Protein AF-A0A951LB51-F1 (afdb_monomer_lite)

Radius of gyration: 22.17 Å; chains: 1; bounding box: 47×43×48 Å

Sequence (83 aa):
MAASDTTIVTARISAELKAKLDALARSTKRSKSHLATEAIAAYVEQNAWQIAEIEAGIAELDRGEVMSDHEVEALYERLTRQR

Structure (mmCIF, N/CA/C/O backbone):
data_AF-A0A951LB51-F1
#
_entry.id   AF-A0A951LB51-F1
#
loop_
_atom_site.group_PDB
_atom_site.id
_atom_site.type_symbol
_atom_site.label_atom_id
_atom_site.label_alt_id
_atom_site.label_comp_id
_atom_site.label_asym_id
_atom_site.label_entity_id
_atom_site.label_seq_id
_atom_site.pdbx_PDB_ins_code
_atom_site.Cartn_x
_atom_site.Cartn_y
_atom_site.Cartn_z
_atom_site.occupancy
_atom_site.B_iso_or_equiv
_atom_site.auth_seq_id
_atom_site.auth_comp_id
_atom_site.auth_asym_id
_atom_site.auth_atom_id
_atom_site.pdbx_PDB_model_num
ATOM 1 N N . MET A 1 1 ? 12.815 21.352 13.269 1.00 41.75 1 MET A N 1
ATOM 2 C CA . MET A 1 1 ? 12.182 20.037 13.044 1.00 41.75 1 MET A CA 1
ATOM 3 C C . MET A 1 1 ? 10.707 20.309 12.842 1.00 41.75 1 MET A C 1
ATOM 5 O O . MET A 1 1 ? 10.066 20.722 13.799 1.00 41.75 1 MET A O 1
ATOM 9 N N . ALA A 1 2 ? 10.218 20.261 11.602 1.00 44.12 2 ALA A N 1
ATOM 10 C CA . ALA A 1 2 ? 8.813 20.550 11.337 1.00 44.12 2 ALA A CA 1
ATOM 11 C C . ALA A 1 2 ? 7.963 19.473 12.020 1.00 44.12 2 ALA A C 1
ATOM 13 O O . ALA A 1 2 ? 8.287 18.288 11.928 1.00 44.12 2 ALA A O 1
ATOM 14 N N . ALA A 1 3 ? 6.941 19.894 12.761 1.00 50.25 3 ALA A N 1
ATOM 15 C CA . ALA A 1 3 ? 5.941 18.977 13.275 1.00 50.25 3 ALA A CA 1
ATOM 16 C C . ALA A 1 3 ? 5.372 18.175 12.095 1.00 50.25 3 ALA A C 1
ATOM 18 O O . ALA A 1 3 ? 5.201 18.705 11.000 1.00 50.25 3 ALA A O 1
ATOM 19 N N . SER A 1 4 ? 5.152 16.881 12.303 1.00 63.50 4 SER A N 1
ATOM 20 C CA . SER A 1 4 ? 4.536 16.002 11.318 1.00 63.50 4 SER A CA 1
ATOM 21 C C . SER A 1 4 ? 3.085 16.431 11.111 1.00 63.50 4 SER A C 1
ATOM 23 O O . SER A 1 4 ? 2.201 16.007 11.863 1.00 63.50 4 SER A O 1
ATOM 25 N N . ASP A 1 5 ? 2.843 17.300 10.136 1.00 85.81 5 ASP A N 1
ATOM 26 C CA . ASP A 1 5 ? 1.492 17.694 9.764 1.00 85.81 5 ASP A CA 1
ATOM 27 C C . ASP A 1 5 ? 0.723 16.445 9.322 1.00 85.81 5 ASP A C 1
ATOM 29 O O . ASP A 1 5 ? 1.146 15.697 8.439 1.00 85.81 5 ASP A O 1
ATOM 33 N N . THR A 1 6 ? -0.401 16.184 9.987 1.00 87.62 6 THR A N 1
ATOM 34 C CA . THR A 1 6 ? -1.307 15.092 9.623 1.00 87.62 6 THR A CA 1
ATOM 35 C C . THR A 1 6 ? -2.536 15.676 8.946 1.00 87.62 6 THR A C 1
ATOM 37 O O . THR A 1 6 ? -3.015 16.748 9.311 1.00 87.62 6 THR A O 1
ATOM 40 N N . THR A 1 7 ? -3.051 14.963 7.948 1.00 93.62 7 THR A N 1
ATOM 41 C CA . THR A 1 7 ? -4.282 15.323 7.239 1.00 93.62 7 THR A CA 1
ATOM 42 C C . THR A 1 7 ? -5.271 14.164 7.273 1.00 93.62 7 THR A C 1
ATOM 44 O O . THR A 1 7 ? -4.896 13.014 7.517 1.0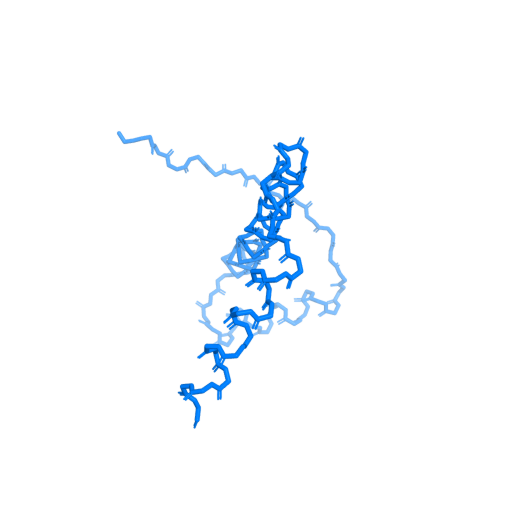0 93.62 7 THR A O 1
ATOM 47 N N . ILE A 1 8 ? -6.550 14.461 7.052 1.00 93.88 8 ILE A N 1
ATOM 48 C CA . ILE A 1 8 ? -7.631 13.476 7.118 1.00 93.88 8 ILE A CA 1
ATOM 49 C C . ILE A 1 8 ? -7.933 12.951 5.718 1.00 93.88 8 ILE A C 1
ATOM 51 O O . ILE A 1 8 ? -8.247 13.711 4.805 1.00 93.88 8 ILE A O 1
ATOM 55 N N . VAL A 1 9 ? -7.938 11.626 5.586 1.00 91.88 9 VAL A N 1
ATOM 56 C CA . VAL A 1 9 ? -8.443 10.922 4.405 1.00 91.88 9 VAL A CA 1
ATOM 57 C C . VAL A 1 9 ? -9.762 10.246 4.772 1.00 91.88 9 VAL A C 1
ATOM 59 O O . VAL A 1 9 ? -9.825 9.471 5.725 1.00 91.88 9 VAL A O 1
ATOM 62 N N . THR A 1 10 ? -10.826 10.532 4.017 1.00 94.38 10 THR A N 1
ATOM 63 C CA . THR A 1 10 ? -12.134 9.879 4.184 1.00 94.38 10 THR A CA 1
ATOM 64 C C . THR A 1 10 ? -12.367 8.906 3.037 1.00 94.38 10 THR A C 1
ATOM 66 O O . THR A 1 10 ? -12.416 9.313 1.880 1.00 94.38 10 THR A O 1
ATOM 69 N N . ALA A 1 11 ? -12.554 7.625 3.355 1.00 93.06 11 ALA A N 1
ATOM 70 C CA . ALA A 1 11 ? -12.828 6.578 2.376 1.00 93.06 11 ALA A CA 1
ATOM 71 C C . ALA A 1 11 ? -14.106 5.814 2.736 1.00 93.06 11 ALA A C 1
ATOM 73 O O . ALA A 1 11 ? -14.388 5.552 3.908 1.00 93.06 11 ALA A O 1
ATOM 74 N N . ARG A 1 12 ? -14.879 5.427 1.717 1.00 96.94 12 ARG A N 1
ATOM 75 C CA . ARG A 1 12 ? -16.009 4.507 1.889 1.00 96.94 12 ARG A CA 1
ATOM 76 C C . ARG A 1 12 ? -15.496 3.076 1.820 1.00 96.94 12 ARG A C 1
ATOM 78 O O . ARG A 1 12 ? -14.815 2.713 0.868 1.00 96.94 12 ARG A O 1
ATOM 85 N N . ILE A 1 13 ? -15.868 2.268 2.805 1.00 96.31 13 ILE A N 1
ATOM 86 C CA . ILE A 1 13 ? -15.551 0.839 2.864 1.00 96.31 13 ILE A CA 1
ATOM 87 C C . ILE A 1 13 ? -16.833 0.026 3.022 1.00 96.31 13 ILE A C 1
ATOM 89 O O . ILE A 1 13 ? -17.832 0.529 3.543 1.00 96.31 13 ILE A O 1
ATOM 93 N N . SER A 1 14 ? -16.812 -1.233 2.585 1.00 98.44 14 SER A N 1
ATOM 94 C CA . SER A 1 14 ? -17.940 -2.140 2.796 1.00 98.44 14 SER A CA 1
ATOM 95 C C . SER A 1 14 ? -18.162 -2.414 4.290 1.00 98.44 14 SER A C 1
ATOM 97 O O . SER A 1 14 ? -17.233 -2.357 5.104 1.00 98.44 14 SER A O 1
ATOM 99 N N . ALA A 1 15 ? -19.401 -2.751 4.663 1.00 98.44 15 ALA A N 1
ATOM 100 C CA . ALA A 1 15 ? -19.734 -3.133 6.037 1.00 98.44 15 ALA A CA 1
ATOM 101 C C . ALA A 1 15 ? -18.929 -4.360 6.504 1.00 98.44 15 ALA A C 1
ATOM 103 O O . ALA A 1 15 ? -18.502 -4.424 7.657 1.00 98.44 15 ALA A O 1
ATOM 104 N N . GLU A 1 16 ? -18.668 -5.298 5.591 1.00 98.56 16 GLU A N 1
ATOM 105 C CA . GLU A 1 16 ? -17.838 -6.474 5.844 1.00 98.56 16 GLU A CA 1
ATOM 106 C C . GLU A 1 16 ? -16.389 -6.090 6.181 1.00 98.56 16 GLU A C 1
ATOM 108 O O . GLU A 1 16 ? -15.842 -6.551 7.185 1.00 98.56 16 GLU A O 1
ATOM 113 N N . LEU A 1 17 ? -15.773 -5.200 5.392 1.00 97.94 17 LEU A N 1
ATOM 114 C CA . LEU A 1 17 ? -14.409 -4.735 5.651 1.00 97.94 17 LEU A CA 1
ATOM 115 C C . LEU A 1 17 ? -14.326 -3.982 6.983 1.00 97.94 17 LEU A C 1
ATOM 117 O O . LEU A 1 17 ? -13.400 -4.206 7.763 1.00 97.94 17 LEU A O 1
ATOM 121 N N . LYS A 1 18 ? -15.328 -3.151 7.293 1.00 97.94 18 LYS A N 1
ATOM 122 C CA . LYS A 1 18 ? -15.427 -2.491 8.600 1.00 97.94 18 LYS A CA 1
ATOM 123 C C . LYS A 1 18 ? -15.456 -3.513 9.743 1.00 97.94 18 LYS A C 1
ATOM 125 O O . LYS A 1 18 ? -14.741 -3.327 10.724 1.00 97.94 18 LYS A O 1
ATOM 130 N N . ALA A 1 19 ? -16.245 -4.582 9.627 1.00 98.44 19 ALA A N 1
ATOM 131 C CA . ALA A 1 19 ? -16.335 -5.618 10.658 1.00 98.44 19 ALA A CA 1
ATOM 132 C C . ALA A 1 19 ? -15.000 -6.361 10.856 1.00 98.44 19 ALA A C 1
ATOM 134 O O . ALA A 1 19 ? -14.581 -6.578 11.997 1.00 98.44 19 ALA A O 1
ATOM 135 N N . LYS A 1 20 ? -14.299 -6.686 9.760 1.00 98.31 20 LYS A N 1
ATOM 136 C CA . LYS A 1 20 ? -12.949 -7.274 9.794 1.00 98.31 20 LYS A CA 1
ATOM 137 C C . LYS A 1 20 ? -11.942 -6.340 10.477 1.00 98.31 20 LYS A C 1
ATOM 139 O O . LYS A 1 20 ? -11.210 -6.779 11.361 1.00 98.31 20 LYS A O 1
ATOM 144 N N . LEU A 1 21 ? -11.961 -5.048 10.142 1.00 97.81 21 LEU A N 1
ATOM 145 C CA . LEU A 1 21 ? -11.101 -4.039 10.769 1.00 97.81 21 LEU A CA 1
ATOM 146 C C . LEU A 1 21 ? -11.414 -3.855 12.264 1.00 97.81 21 LEU A C 1
ATOM 148 O O . LEU A 1 21 ? -10.497 -3.761 13.077 1.00 97.81 21 LEU A O 1
ATOM 152 N N . ASP A 1 22 ? -12.697 -3.845 12.644 1.00 98.19 22 ASP A N 1
ATOM 153 C CA . ASP A 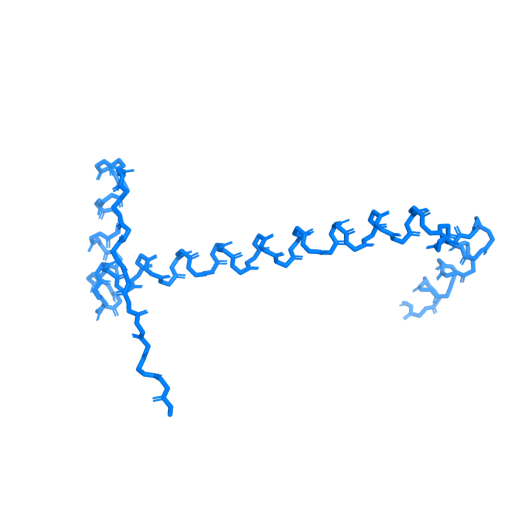1 22 ? -13.130 -3.779 14.045 1.00 98.19 22 ASP A CA 1
ATOM 154 C C . ASP A 1 22 ? -12.596 -4.988 14.848 1.00 98.19 22 ASP A C 1
ATOM 156 O O . ASP A 1 22 ? -12.163 -4.829 15.992 1.00 98.19 22 ASP A O 1
ATOM 160 N N . ALA A 1 23 ? -12.612 -6.195 14.271 1.00 98.38 23 ALA A N 1
ATOM 161 C CA . ALA A 1 23 ? -12.073 -7.399 14.907 1.00 98.38 23 ALA A CA 1
ATOM 162 C C . ALA A 1 23 ? -10.542 -7.356 15.043 1.00 98.38 23 ALA A C 1
ATOM 164 O O . ALA A 1 23 ? -10.025 -7.629 16.129 1.00 98.38 23 ALA A O 1
ATOM 165 N N . LEU A 1 24 ? -9.839 -6.941 13.985 1.00 98.25 24 LEU A N 1
ATOM 166 C CA . LEU A 1 24 ? -8.380 -6.813 13.975 1.00 98.25 24 LEU A CA 1
ATOM 167 C C . LEU A 1 24 ? -7.880 -5.781 14.996 1.00 98.25 24 LEU A C 1
ATOM 169 O O . LEU A 1 24 ? -6.894 -6.011 15.697 1.00 98.25 24 LEU A O 1
ATOM 173 N N . ALA A 1 25 ? -8.583 -4.657 15.127 1.00 98.44 25 ALA A N 1
ATOM 174 C CA . ALA A 1 25 ? -8.286 -3.636 16.128 1.00 98.44 25 ALA A CA 1
ATOM 175 C C . ALA A 1 25 ? -8.348 -4.202 17.557 1.00 98.44 25 ALA A C 1
ATOM 177 O O . ALA A 1 25 ? -7.450 -3.963 18.368 1.00 98.44 25 ALA A O 1
ATOM 178 N N . ARG A 1 26 ? -9.374 -5.015 17.858 1.00 98.25 26 ARG A N 1
ATOM 179 C CA . ARG A 1 26 ? -9.520 -5.667 19.170 1.00 98.25 26 ARG A CA 1
ATOM 180 C C . ARG A 1 26 ? -8.411 -6.679 19.442 1.00 98.25 26 ARG A C 1
ATOM 182 O O . ARG A 1 26 ? -7.854 -6.666 20.536 1.00 98.25 26 ARG A O 1
ATOM 189 N N . SER A 1 27 ? -8.076 -7.532 18.474 1.00 98.31 27 SER A N 1
ATOM 190 C CA . SER A 1 27 ? -7.058 -8.575 18.664 1.00 98.31 27 SER A CA 1
ATOM 191 C C . SER A 1 27 ? -5.645 -8.009 18.808 1.00 98.31 27 SER A C 1
ATOM 193 O O . SER A 1 27 ? -4.848 -8.545 19.571 1.00 98.31 27 SER A O 1
ATOM 195 N N . THR A 1 28 ? -5.334 -6.917 18.106 1.00 97.75 28 THR A N 1
ATOM 196 C CA . THR A 1 28 ? -4.000 -6.287 18.121 1.00 97.75 28 THR A CA 1
ATOM 197 C C . THR A 1 28 ? -3.849 -5.192 19.179 1.00 97.75 28 THR A C 1
ATOM 199 O O . THR A 1 28 ? -2.744 -4.695 19.387 1.00 97.75 28 THR A O 1
ATOM 202 N N . LYS A 1 29 ? -4.942 -4.807 19.859 1.00 97.50 29 LYS A N 1
ATOM 203 C CA . LYS A 1 29 ? -5.004 -3.657 20.782 1.00 97.50 29 LYS A CA 1
ATOM 204 C C . LYS A 1 29 ? -4.562 -2.344 20.117 1.00 97.50 29 LYS A C 1
ATOM 206 O O . LYS A 1 29 ? -3.930 -1.499 20.749 1.00 97.50 29 LYS A O 1
ATOM 211 N N . ARG A 1 30 ? -4.893 -2.167 18.836 1.00 97.81 30 ARG A N 1
ATOM 212 C CA . ARG A 1 30 ? -4.603 -0.954 18.055 1.00 97.81 30 ARG A CA 1
ATOM 213 C C . ARG A 1 30 ? -5.883 -0.228 17.669 1.00 97.81 30 ARG A C 1
ATOM 215 O O . ARG A 1 30 ? -6.950 -0.827 17.564 1.00 97.81 30 ARG A O 1
ATOM 222 N N . SER A 1 31 ? -5.781 1.082 17.449 1.00 97.81 31 SER A N 1
ATOM 223 C CA . SER A 1 31 ? -6.911 1.854 16.934 1.00 97.81 31 SER A CA 1
ATOM 224 C C . SER A 1 31 ? -7.133 1.548 15.451 1.00 97.81 31 SER A C 1
ATOM 226 O O . SER A 1 31 ? -6.203 1.234 14.710 1.00 97.81 31 SER A O 1
ATOM 228 N N . LYS A 1 32 ? -8.376 1.691 14.988 1.00 96.06 32 LYS A N 1
ATOM 229 C CA . LYS A 1 32 ? -8.707 1.516 13.565 1.00 96.06 32 LYS A CA 1
ATOM 230 C C . LYS A 1 32 ? -8.005 2.528 12.677 1.00 96.06 32 LYS A C 1
ATOM 232 O O . LYS A 1 32 ? -7.607 2.181 11.577 1.00 96.06 32 LYS A O 1
ATOM 237 N N . SER A 1 33 ? -7.849 3.757 13.173 1.00 95.12 33 SER A N 1
ATOM 238 C CA . SER A 1 33 ? -7.112 4.798 12.462 1.00 95.12 33 SER A CA 1
ATOM 239 C C . SER A 1 33 ? -5.653 4.401 12.285 1.00 95.12 33 SER A C 1
ATOM 241 O O . SER A 1 33 ? -5.133 4.549 11.193 1.00 95.12 33 SER A O 1
ATOM 243 N N . HIS A 1 34 ? -5.018 3.846 13.322 1.00 96.12 34 HIS A N 1
ATOM 244 C CA . HIS A 1 34 ? -3.638 3.380 13.234 1.00 96.12 34 HIS A CA 1
ATOM 245 C C . HIS A 1 34 ? -3.492 2.273 12.189 1.00 96.12 34 HIS A C 1
ATOM 247 O O . HIS A 1 34 ? -2.705 2.424 11.266 1.00 96.12 34 HIS A O 1
ATOM 253 N N . LEU A 1 35 ? -4.327 1.231 12.265 1.00 97.38 35 LEU A N 1
ATOM 254 C CA . LEU A 1 35 ? -4.306 0.130 11.296 1.00 97.38 35 LEU A CA 1
ATOM 255 C C . LEU A 1 35 ? -4.607 0.596 9.863 1.00 97.38 35 LEU A C 1
ATOM 257 O O . LEU A 1 35 ? -4.014 0.093 8.916 1.00 97.38 35 LEU A O 1
ATOM 261 N N . ALA A 1 36 ? -5.520 1.557 9.691 1.00 95.94 36 ALA A N 1
ATOM 262 C CA . ALA A 1 36 ? -5.820 2.131 8.383 1.00 95.94 36 ALA A CA 1
ATOM 263 C C . ALA A 1 36 ? -4.631 2.928 7.832 1.00 95.94 36 ALA A C 1
ATOM 265 O O . ALA A 1 36 ? -4.280 2.759 6.670 1.00 95.94 36 ALA A O 1
ATOM 266 N N . THR A 1 37 ? -3.989 3.758 8.658 1.00 95.75 37 THR A N 1
ATOM 267 C CA . THR A 1 37 ? -2.786 4.502 8.268 1.00 95.75 37 THR A CA 1
ATOM 268 C C . THR A 1 37 ? -1.636 3.560 7.927 1.00 95.75 37 THR A C 1
ATOM 270 O O . THR A 1 37 ? -1.002 3.760 6.898 1.00 95.75 37 THR A O 1
ATOM 273 N N . GLU A 1 38 ? -1.402 2.513 8.722 1.00 96.56 38 GLU A N 1
ATOM 274 C CA . GLU A 1 38 ? -0.376 1.502 8.432 1.00 96.56 38 GLU A CA 1
ATOM 275 C C . GLU A 1 38 ? -0.651 0.776 7.110 1.00 96.56 38 GLU A C 1
ATOM 277 O O . GLU A 1 38 ? 0.241 0.662 6.273 1.00 96.56 38 GLU A O 1
ATOM 282 N N . ALA A 1 39 ? -1.892 0.338 6.880 1.00 96.50 39 ALA A N 1
ATOM 283 C CA . ALA A 1 39 ? -2.266 -0.341 5.642 1.00 96.50 39 ALA A CA 1
ATOM 284 C C . ALA A 1 39 ? -2.124 0.568 4.410 1.00 96.50 39 ALA A C 1
ATOM 286 O O . ALA A 1 39 ? -1.642 0.123 3.370 1.00 96.50 39 ALA A O 1
ATOM 287 N N . ILE A 1 40 ? -2.524 1.840 4.523 1.00 96.19 40 ILE A N 1
ATOM 288 C CA . ILE A 1 40 ? -2.376 2.826 3.446 1.00 96.19 40 ILE A CA 1
ATOM 289 C C . ILE A 1 40 ? -0.895 3.104 3.178 1.00 96.19 40 ILE A C 1
ATOM 291 O O . ILE A 1 40 ? -0.500 3.117 2.017 1.00 96.19 40 ILE A O 1
ATOM 295 N N . ALA A 1 41 ? -0.079 3.290 4.218 1.00 96.31 41 ALA A N 1
ATOM 296 C CA . ALA A 1 41 ? 1.353 3.538 4.070 1.00 96.31 41 ALA A CA 1
ATOM 297 C C . ALA A 1 41 ? 2.047 2.374 3.356 1.00 96.31 41 ALA A C 1
ATOM 299 O O . ALA A 1 41 ? 2.714 2.596 2.350 1.00 96.31 41 ALA A O 1
ATOM 300 N N . ALA A 1 42 ? 1.802 1.141 3.809 1.00 96.94 42 ALA A N 1
ATOM 301 C CA . ALA A 1 42 ? 2.346 -0.053 3.17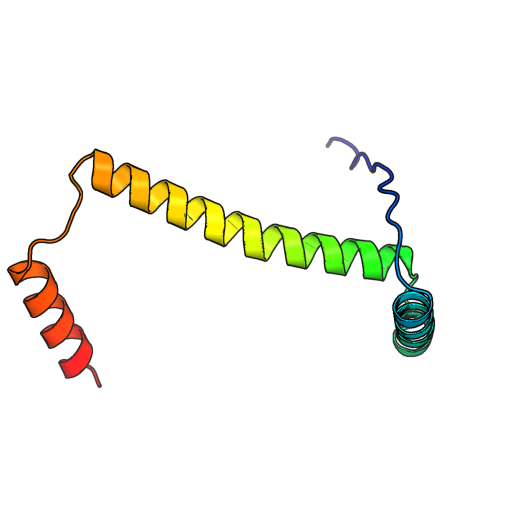4 1.00 96.94 42 ALA A CA 1
ATOM 302 C C . ALA A 1 42 ? 1.900 -0.170 1.709 1.00 96.94 42 ALA A C 1
ATOM 304 O O . ALA A 1 42 ? 2.717 -0.431 0.833 1.00 96.94 42 ALA A O 1
ATOM 305 N N . TYR A 1 43 ? 0.618 0.069 1.414 1.00 96.69 43 TYR A N 1
ATOM 306 C CA . TYR A 1 43 ? 0.127 0.042 0.037 1.00 96.69 43 TYR A CA 1
ATOM 307 C C . TYR A 1 43 ? 0.826 1.092 -0.835 1.00 96.69 43 TYR A C 1
ATOM 309 O O . TYR A 1 43 ? 1.295 0.772 -1.925 1.00 96.69 43 TYR A O 1
ATOM 317 N N . VAL A 1 44 ? 0.919 2.337 -0.366 1.00 97.31 44 VAL A N 1
ATOM 318 C CA . VAL A 1 44 ? 1.545 3.426 -1.125 1.00 97.31 44 VAL A CA 1
ATOM 319 C C . VAL A 1 44 ? 3.027 3.152 -1.353 1.00 97.31 44 VAL A C 1
ATOM 321 O O . VAL A 1 44 ? 3.475 3.283 -2.483 1.00 97.31 44 VAL A O 1
ATOM 324 N N . GLU A 1 45 ? 3.770 2.727 -0.332 1.00 96.44 45 GLU A N 1
ATOM 325 C CA . GLU A 1 45 ? 5.202 2.427 -0.443 1.00 96.44 45 GLU A CA 1
ATOM 326 C C . GLU A 1 45 ? 5.477 1.339 -1.489 1.00 96.44 45 GLU A C 1
ATOM 328 O O . GLU A 1 45 ? 6.300 1.537 -2.384 1.00 96.44 45 GLU A O 1
ATOM 333 N N . GLN A 1 46 ? 4.734 0.229 -1.434 1.00 95.75 46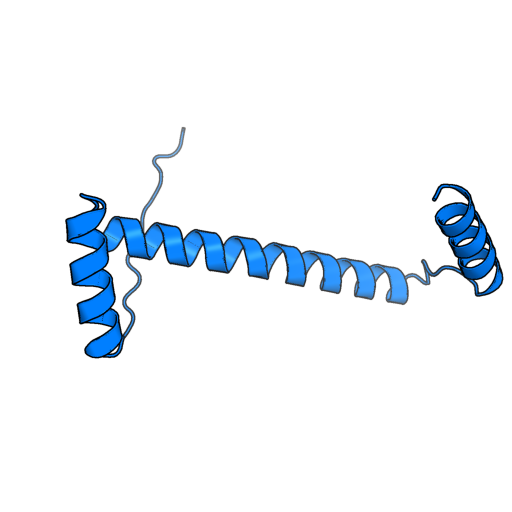 GLN A N 1
ATOM 334 C CA . GLN A 1 46 ? 4.891 -0.875 -2.385 1.00 95.75 46 GLN A CA 1
ATOM 335 C C . GLN A 1 46 ? 4.586 -0.445 -3.826 1.00 95.75 46 GLN A 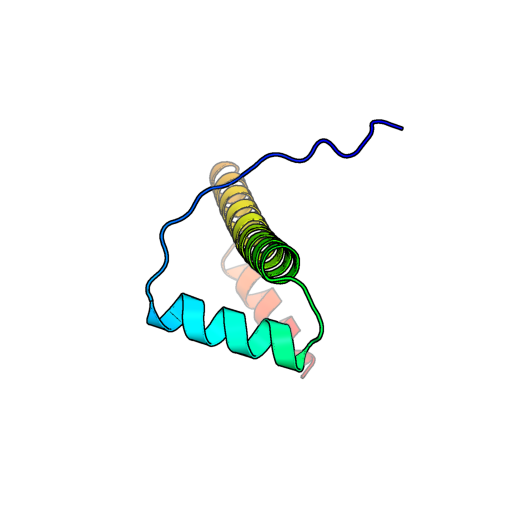C 1
ATOM 337 O O . GLN A 1 46 ? 5.301 -0.819 -4.749 1.00 95.75 46 GLN A O 1
ATOM 342 N N . ASN A 1 47 ? 3.544 0.358 -4.041 1.00 97.56 47 ASN A N 1
ATOM 343 C CA . ASN A 1 47 ? 3.187 0.784 -5.394 1.00 97.56 47 ASN A CA 1
ATOM 344 C C . ASN A 1 47 ? 4.109 1.900 -5.908 1.00 97.56 47 ASN A C 1
ATOM 346 O O . ASN A 1 47 ? 4.459 1.906 -7.083 1.00 97.56 47 ASN A O 1
ATOM 350 N N . ALA A 1 48 ? 4.523 2.829 -5.044 1.00 97.00 48 ALA A N 1
ATOM 351 C CA . ALA A 1 48 ? 5.372 3.952 -5.428 1.00 97.00 48 ALA A CA 1
ATOM 352 C C . ALA A 1 48 ? 6.758 3.489 -5.885 1.00 97.00 48 ALA A C 1
ATOM 354 O O . ALA A 1 48 ? 7.237 3.966 -6.910 1.00 97.00 48 ALA A O 1
ATOM 355 N N . TRP A 1 49 ? 7.371 2.534 -5.176 1.00 95.69 49 TRP A N 1
ATOM 356 C CA . TRP A 1 49 ? 8.635 1.930 -5.609 1.00 95.69 49 TRP A CA 1
ATOM 357 C C . TRP A 1 49 ? 8.497 1.288 -6.996 1.00 95.69 49 TRP A C 1
ATOM 359 O O . TRP A 1 49 ? 9.299 1.565 -7.882 1.00 95.69 49 TRP A O 1
ATOM 369 N N . GLN A 1 50 ? 7.456 0.476 -7.205 1.00 96.69 50 GLN A N 1
ATOM 370 C CA . GLN A 1 50 ? 7.269 -0.229 -8.472 1.00 96.69 50 GLN A CA 1
ATOM 371 C C . GLN A 1 50 ? 7.073 0.742 -9.641 1.00 96.69 50 GLN A C 1
ATOM 373 O O . GLN A 1 50 ? 7.642 0.543 -10.712 1.00 96.69 50 GLN A O 1
ATOM 378 N N . ILE A 1 51 ? 6.269 1.787 -9.439 1.00 97.75 51 ILE A N 1
ATOM 379 C CA . ILE A 1 51 ? 6.042 2.819 -10.453 1.00 97.75 51 ILE A CA 1
ATOM 380 C C . ILE A 1 51 ? 7.355 3.535 -10.776 1.00 97.75 51 ILE A C 1
ATOM 382 O O . ILE A 1 51 ? 7.682 3.669 -11.951 1.00 97.75 51 ILE A O 1
ATOM 386 N N . ALA A 1 52 ? 8.131 3.922 -9.759 1.00 97.44 52 ALA A N 1
ATOM 387 C CA . ALA A 1 52 ? 9.400 4.615 -9.958 1.00 97.44 52 ALA A CA 1
ATOM 388 C C . ALA A 1 52 ? 10.408 3.776 -10.764 1.00 97.44 52 ALA A C 1
ATOM 390 O O . ALA A 1 52 ? 11.046 4.302 -11.671 1.00 97.44 52 ALA A O 1
ATOM 391 N N . GLU A 1 53 ? 10.518 2.474 -10.488 1.00 97.12 53 GLU A N 1
ATOM 392 C CA . GLU A 1 53 ? 11.404 1.575 -11.244 1.00 97.12 53 GLU A CA 1
ATOM 393 C C . GLU A 1 53 ? 10.948 1.392 -12.697 1.00 97.12 53 GLU A C 1
ATOM 395 O O . GLU A 1 53 ? 11.770 1.364 -13.612 1.00 97.12 53 GLU A O 1
ATOM 400 N N . ILE A 1 54 ? 9.636 1.304 -12.938 1.00 97.19 54 ILE A N 1
ATOM 401 C CA . ILE A 1 54 ? 9.096 1.232 -14.303 1.00 97.19 54 ILE A CA 1
ATOM 402 C C . ILE A 1 54 ? 9.405 2.523 -15.065 1.00 97.19 54 ILE A C 1
ATOM 404 O O . ILE A 1 54 ? 9.862 2.466 -16.206 1.00 97.19 54 ILE A O 1
ATOM 408 N N . GLU A 1 55 ? 9.172 3.681 -14.450 1.00 98.00 55 GLU A N 1
ATOM 409 C CA . GLU A 1 55 ? 9.464 4.983 -15.054 1.00 98.00 55 GLU A CA 1
ATOM 410 C C . GLU A 1 55 ? 10.964 5.152 -15.333 1.00 98.00 55 GLU A C 1
ATOM 412 O O . GLU A 1 55 ? 11.335 5.636 -16.405 1.00 98.00 55 GLU A O 1
ATOM 417 N N . ALA A 1 56 ? 11.828 4.701 -14.418 1.00 96.56 56 ALA A N 1
ATOM 418 C CA . ALA A 1 56 ? 13.276 4.700 -14.609 1.00 96.56 56 ALA A CA 1
ATOM 419 C C . ALA A 1 56 ? 13.692 3.821 -15.796 1.00 96.56 56 ALA A C 1
ATOM 421 O O . ALA A 1 56 ? 14.406 4.299 -16.679 1.00 96.56 56 ALA A O 1
ATOM 422 N N . GLY A 1 57 ? 13.181 2.588 -15.873 1.00 95.31 57 GLY A N 1
ATOM 423 C CA . GLY A 1 57 ? 13.450 1.679 -16.988 1.00 95.31 57 GLY A CA 1
ATOM 424 C C . GLY A 1 57 ? 12.973 2.238 -18.331 1.00 95.31 57 GLY A C 1
ATOM 425 O O . GLY A 1 57 ? 13.706 2.183 -19.313 1.00 95.31 57 GLY A O 1
ATOM 426 N N . ILE A 1 58 ? 11.787 2.854 -18.391 1.00 96.69 58 ILE A N 1
ATOM 427 C CA . ILE A 1 58 ? 11.313 3.539 -19.609 1.00 96.69 58 ILE A CA 1
ATOM 428 C C . ILE A 1 58 ? 12.284 4.656 -20.009 1.00 96.69 58 ILE A C 1
ATOM 430 O O . ILE A 1 58 ? 12.659 4.756 -21.175 1.00 96.69 58 ILE A O 1
ATOM 434 N N . ALA A 1 59 ? 12.748 5.459 -19.051 1.00 96.62 59 ALA A N 1
ATOM 435 C CA . ALA A 1 59 ? 13.693 6.531 -19.335 1.00 96.62 59 ALA A CA 1
ATOM 436 C C . ALA A 1 59 ? 15.066 6.008 -19.805 1.00 96.62 59 ALA A C 1
ATOM 438 O O . ALA A 1 59 ? 15.722 6.673 -20.607 1.00 96.62 59 ALA A O 1
ATOM 439 N N . GLU A 1 60 ? 15.527 4.857 -19.310 1.00 95.69 60 GLU A N 1
ATOM 440 C CA . GLU A 1 60 ? 16.736 4.169 -19.796 1.00 95.69 60 GLU A CA 1
ATOM 441 C C . GLU A 1 60 ? 16.564 3.705 -21.248 1.00 95.69 60 GLU A C 1
ATOM 443 O O . GLU A 1 60 ? 17.420 3.995 -22.089 1.00 95.69 60 GLU A O 1
ATOM 448 N N . LEU A 1 61 ? 15.423 3.083 -21.575 1.00 93.25 61 LEU A N 1
ATOM 449 C CA . LEU A 1 61 ? 15.082 2.692 -22.948 1.00 93.25 61 LEU A CA 1
ATOM 450 C C . LEU A 1 61 ? 15.085 3.902 -23.894 1.00 93.25 61 LEU A C 1
ATOM 452 O O . LEU A 1 61 ? 15.675 3.833 -24.972 1.00 93.25 61 LEU A O 1
ATOM 456 N N . ASP A 1 62 ? 14.486 5.020 -23.476 1.00 95.12 62 ASP A N 1
ATOM 457 C CA . ASP A 1 62 ? 14.440 6.263 -24.258 1.00 95.12 62 ASP A CA 1
ATOM 458 C C . ASP A 1 62 ? 15.838 6.862 -24.498 1.00 95.12 62 ASP A C 1
ATOM 460 O O . ASP A 1 62 ? 16.079 7.499 -25.527 1.00 95.12 62 ASP A O 1
ATOM 464 N N . ARG A 1 63 ? 16.785 6.641 -23.574 1.00 96.50 63 ARG A N 1
ATOM 465 C CA . ARG A 1 63 ? 18.202 7.019 -23.731 1.00 96.50 63 ARG A CA 1
ATOM 466 C C . ARG A 1 63 ? 19.024 5.989 -24.512 1.00 96.50 63 ARG A C 1
ATOM 468 O O . ARG A 1 63 ? 20.192 6.247 -24.799 1.00 96.50 63 ARG A O 1
ATOM 475 N N . GLY A 1 64 ? 18.437 4.849 -24.878 1.00 92.38 64 GLY A N 1
ATOM 476 C CA . GLY A 1 64 ? 19.137 3.741 -25.527 1.00 92.38 64 GLY A CA 1
ATOM 477 C C . GLY A 1 64 ? 20.071 2.971 -24.590 1.00 92.38 64 GLY A C 1
ATOM 478 O O . GLY A 1 64 ? 20.955 2.261 -25.067 1.00 92.38 64 GLY A O 1
ATOM 479 N N . GLU A 1 65 ? 19.894 3.100 -23.273 1.00 92.75 65 GLU A N 1
ATOM 480 C CA . GLU A 1 65 ? 20.648 2.380 -22.240 1.00 92.75 65 GLU A CA 1
ATOM 481 C C . GLU A 1 65 ? 20.108 0.950 -22.104 1.00 92.75 65 GLU A C 1
ATOM 483 O O . GLU A 1 65 ? 19.518 0.561 -21.100 1.00 92.75 65 GLU A O 1
ATOM 488 N N . VAL A 1 66 ? 20.276 0.163 -23.167 1.00 89.31 66 VAL A N 1
ATOM 489 C CA . VAL A 1 66 ? 19.789 -1.215 -23.265 1.00 89.31 66 VAL A CA 1
ATOM 490 C C . VAL A 1 66 ? 20.939 -2.189 -23.430 1.00 89.31 66 VAL A C 1
ATOM 492 O O . VAL A 1 66 ? 21.939 -1.885 -24.078 1.00 89.31 66 VAL A O 1
ATOM 495 N N . MET A 1 67 ? 20.782 -3.386 -22.869 1.00 90.62 67 MET A N 1
ATOM 496 C CA . MET A 1 67 ? 21.705 -4.485 -23.128 1.00 90.62 67 MET A CA 1
ATOM 497 C C . MET A 1 67 ? 21.420 -5.078 -24.507 1.00 90.62 67 MET A C 1
ATOM 499 O O . MET A 1 67 ? 20.271 -5.354 -24.854 1.00 90.62 67 MET A O 1
ATOM 503 N N . SER A 1 68 ? 22.472 -5.307 -25.279 1.00 91.75 68 SER A N 1
ATOM 504 C CA . SER A 1 68 ? 22.417 -6.095 -26.507 1.00 91.75 68 SER A CA 1
ATOM 505 C C . SER A 1 68 ? 22.175 -7.578 -26.213 1.00 91.75 68 SER A C 1
ATOM 507 O O . SER A 1 68 ? 22.503 -8.076 -25.134 1.00 91.75 68 SER A O 1
ATOM 509 N N . ASP A 1 69 ? 21.683 -8.318 -27.207 1.00 92.31 69 ASP A N 1
ATOM 510 C CA . ASP A 1 69 ? 21.435 -9.762 -27.093 1.00 92.31 69 ASP A CA 1
ATOM 511 C C . ASP A 1 69 ? 22.671 -10.539 -26.602 1.00 92.31 69 ASP A C 1
ATOM 513 O O . ASP A 1 69 ? 22.562 -11.442 -25.775 1.00 92.31 69 ASP A O 1
ATOM 517 N N . HIS A 1 70 ? 23.869 -10.151 -27.055 1.00 93.69 70 HIS A N 1
ATOM 518 C CA . HIS A 1 70 ? 25.123 -10.774 -26.622 1.00 93.69 70 HIS A CA 1
ATOM 519 C C . HIS A 1 70 ? 25.434 -10.497 -25.141 1.00 93.69 70 HIS A C 1
ATOM 521 O O . HIS A 1 70 ? 25.925 -11.374 -24.430 1.00 93.69 70 HIS A O 1
ATOM 527 N N . GLU A 1 71 ? 25.158 -9.285 -24.655 1.00 93.56 71 GLU A N 1
ATOM 528 C CA . GLU A 1 71 ? 25.337 -8.940 -23.240 1.00 93.56 71 GLU A CA 1
ATOM 529 C C . GLU A 1 71 ? 24.340 -9.690 -22.351 1.00 93.56 71 GLU A C 1
ATOM 531 O O . GLU A 1 71 ? 24.700 -10.118 -21.251 1.00 93.56 71 GLU A O 1
ATOM 536 N N . VAL A 1 72 ? 23.111 -9.893 -22.836 1.00 93.44 72 VAL A N 1
ATOM 537 C CA . VAL A 1 72 ? 22.087 -10.688 -22.146 1.00 93.44 72 VAL A CA 1
ATOM 538 C C . VAL A 1 72 ? 22.502 -12.160 -22.056 1.00 93.44 72 VAL A C 1
ATOM 540 O O . VAL A 1 72 ? 22.432 -12.734 -20.968 1.00 93.44 72 VAL A O 1
ATOM 543 N N . GLU A 1 73 ? 22.999 -12.756 -23.143 1.00 94.31 73 GLU A N 1
ATOM 544 C CA . GLU A 1 73 ? 23.479 -14.148 -23.153 1.00 94.31 73 GLU A CA 1
ATOM 545 C C . GLU A 1 73 ? 24.644 -14.345 -22.170 1.00 94.31 73 GLU A C 1
ATOM 547 O O . GLU A 1 73 ? 24.612 -15.228 -21.309 1.00 94.31 73 GLU A O 1
ATOM 552 N N . ALA A 1 74 ? 25.639 -13.453 -22.207 1.00 93.81 74 ALA A N 1
ATOM 553 C CA . ALA A 1 74 ? 26.777 -13.502 -21.290 1.00 93.81 74 ALA A CA 1
ATOM 554 C C . ALA A 1 74 ? 26.353 -13.345 -19.816 1.00 93.81 74 ALA A C 1
ATOM 556 O O . ALA A 1 74 ? 26.920 -13.986 -18.920 1.00 93.81 74 ALA A O 1
ATOM 557 N N . LEU A 1 75 ? 25.349 -12.504 -19.540 1.00 93.25 75 LEU A N 1
ATOM 558 C CA . LEU A 1 75 ? 24.774 -12.363 -18.203 1.00 93.25 75 LEU A CA 1
ATOM 559 C C . LEU A 1 75 ? 24.080 -13.654 -17.759 1.00 93.25 75 LEU A C 1
ATOM 561 O O . LEU A 1 75 ? 24.291 -14.091 -16.623 1.00 93.25 75 LEU A O 1
ATOM 565 N N . TYR A 1 76 ? 23.279 -14.255 -18.636 1.00 93.19 76 TYR A N 1
ATOM 566 C CA . TYR A 1 76 ? 22.548 -15.484 -18.353 1.00 93.19 76 TYR A CA 1
ATOM 567 C C . TYR A 1 76 ? 23.504 -16.627 -18.011 1.00 93.19 76 TYR A C 1
ATOM 569 O O . TYR A 1 76 ? 23.392 -17.208 -16.928 1.00 93.19 76 TYR A O 1
ATOM 577 N N . GLU A 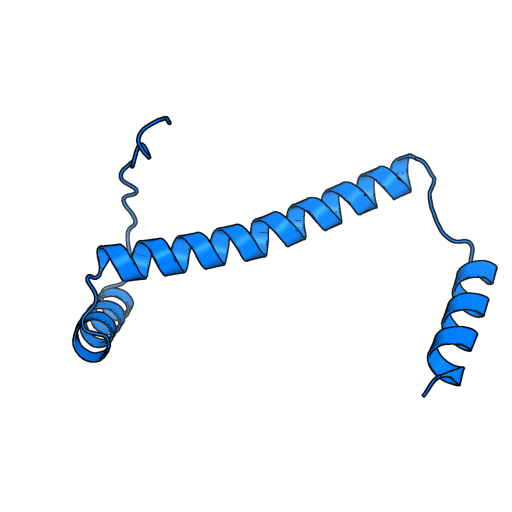1 77 ? 24.519 -16.862 -18.850 1.00 94.56 77 GLU A N 1
ATOM 578 C CA . GLU A 1 77 ? 25.543 -17.876 -18.596 1.00 94.56 77 GLU A CA 1
ATOM 579 C C . GLU A 1 77 ? 26.248 -17.672 -17.249 1.00 94.56 77 GLU A C 1
ATOM 581 O O . GLU A 1 77 ? 26.556 -18.641 -16.552 1.00 94.56 77 GLU A O 1
ATOM 586 N N . ARG A 1 78 ? 26.526 -16.419 -16.863 1.00 93.38 78 ARG A N 1
ATOM 587 C CA . ARG A 1 78 ? 27.171 -16.100 -15.581 1.00 93.38 78 ARG A CA 1
ATOM 588 C C . ARG A 1 78 ? 26.274 -16.447 -14.394 1.00 93.38 78 ARG A C 1
ATOM 590 O O . ARG A 1 78 ? 26.770 -16.994 -13.409 1.00 93.38 78 ARG A O 1
ATOM 597 N N . LEU A 1 79 ? 24.982 -16.130 -14.475 1.00 91.94 79 LEU A N 1
ATOM 598 C CA . LEU A 1 79 ? 24.019 -16.355 -13.393 1.00 91.94 79 LEU A CA 1
ATOM 599 C C . LEU A 1 79 ? 23.689 -17.840 -13.209 1.00 91.94 79 LEU A C 1
ATOM 601 O O . LEU A 1 79 ? 23.535 -18.294 -12.076 1.00 91.94 79 LEU A O 1
ATOM 605 N N . THR A 1 80 ? 23.623 -18.616 -14.291 1.00 92.19 80 THR A N 1
ATOM 606 C CA . THR A 1 80 ? 23.351 -20.061 -14.216 1.00 92.19 80 THR A CA 1
ATOM 607 C C . THR A 1 80 ? 24.564 -20.882 -13.789 1.00 92.19 80 THR A C 1
ATOM 609 O O . THR A 1 80 ? 24.399 -21.998 -13.312 1.00 92.19 80 THR A O 1
ATOM 612 N N . ARG A 1 81 ? 25.783 -20.345 -13.928 1.00 85.00 81 ARG A N 1
ATOM 613 C CA . ARG A 1 81 ? 27.043 -21.019 -13.558 1.00 85.00 81 ARG A CA 1
ATOM 614 C C . ARG A 1 81 ? 27.386 -20.904 -12.066 1.00 85.00 81 ARG A C 1
ATOM 616 O O . ARG A 1 81 ? 28.251 -21.631 -11.593 1.00 85.00 81 ARG A O 1
ATOM 623 N N . GLN A 1 82 ? 26.738 -19.994 -11.333 1.00 64.88 82 GLN A N 1
ATOM 624 C CA . GLN A 1 82 ? 26.918 -19.799 -9.883 1.00 64.88 82 GLN A CA 1
ATOM 625 C C . GLN A 1 82 ? 25.879 -20.542 -9.024 1.00 64.88 82 GLN A C 1
ATOM 627 O O . GLN A 1 82 ? 25.768 -20.277 -7.827 1.00 64.88 82 GLN A O 1
ATOM 632 N N . ARG A 1 83 ? 25.112 -21.452 -9.626 1.00 55.28 83 ARG A N 1
ATOM 633 C CA . ARG A 1 83 ? 24.092 -22.264 -8.963 1.00 55.28 83 ARG A CA 1
ATOM 634 C C . ARG A 1 83 ? 24.515 -23.724 -8.920 1.00 55.28 83 ARG A C 1
ATOM 636 O O . ARG A 1 83 ? 24.204 -24.366 -7.895 1.00 55.28 83 ARG A O 1
#

Foldseek 3Di:
DDDPDDDDDDDDDDPVVVVVLVVVCVVVVHDSVVVVVVVVVVVCVVVVVVVVVVVVVVVCVVVVVDDDPVSVVVVVVVVVVVD

pLDDT: mean 92.37, std 11.5, range [41.75, 98.56]

Secondary structure (DSSP, 8-state):
--------------HHHHHHHHHHHHHHT--HHHHHHHHHHHHHHHHHHHHHHHHHHHHHHHTT----HHHHHHHHHHHHTT-